Protein AF-A0A9E5K0L1-F1 (afdb_monomer_lite)

Structure (mmCIF, N/CA/C/O backbone):
data_AF-A0A9E5K0L1-F1
#
_entry.id   AF-A0A9E5K0L1-F1
#
loop_
_atom_site.group_PDB
_atom_site.id
_atom_site.type_symbol
_atom_site.label_atom_id
_atom_site.label_alt_id
_atom_site.label_comp_id
_atom_site.label_asym_id
_atom_site.label_entity_id
_atom_site.label_seq_id
_atom_site.pdbx_PDB_ins_code
_atom_site.Cartn_x
_atom_site.Cartn_y
_atom_site.Cartn_z
_atom_site.occupancy
_atom_site.B_iso_or_equiv
_atom_site.auth_seq_id
_atom_site.auth_comp_id
_atom_site.auth_asym_id
_atom_site.auth_atom_id
_atom_site.pdbx_PDB_model_num
ATOM 1 N N . MET A 1 1 ? -24.799 6.603 34.362 1.00 60.50 1 MET A N 1
ATOM 2 C CA . MET A 1 1 ? -24.411 7.828 33.627 1.00 60.50 1 MET A CA 1
ATOM 3 C C . MET A 1 1 ? -22.944 7.804 33.187 1.00 60.50 1 MET A C 1
ATOM 5 O O . MET A 1 1 ? -22.726 7.841 31.993 1.00 60.50 1 MET A O 1
ATOM 9 N N . GLN A 1 2 ? -21.937 7.662 34.067 1.00 61.38 2 GLN A N 1
ATOM 10 C CA . GLN A 1 2 ? -20.516 7.654 33.634 1.00 61.38 2 GLN A CA 1
ATOM 11 C C . GLN A 1 2 ? -20.114 6.487 32.710 1.00 61.38 2 GLN A C 1
ATOM 13 O O . GLN A 1 2 ? -19.344 6.693 31.780 1.00 61.38 2 GLN A O 1
ATOM 18 N N . GLN A 1 3 ? -20.643 5.278 32.937 1.00 69.88 3 GLN A N 1
ATOM 19 C CA . GLN A 1 3 ? -20.345 4.126 32.070 1.00 69.88 3 GLN A CA 1
ATOM 20 C C . GLN A 1 3 ? -20.845 4.323 30.632 1.00 69.88 3 GLN A C 1
ATOM 22 O O . GLN A 1 3 ? -20.216 3.850 29.697 1.00 69.88 3 GLN A O 1
ATOM 27 N N . GLU A 1 4 ? -21.920 5.093 30.469 1.00 82.75 4 GLU A N 1
ATOM 28 C CA . GLU A 1 4 ? -22.554 5.391 29.184 1.00 82.75 4 GLU A CA 1
ATOM 29 C C . GLU A 1 4 ? -21.629 6.254 28.311 1.00 82.75 4 GLU A C 1
ATOM 31 O O . GLU A 1 4 ? -21.322 5.878 27.189 1.00 82.75 4 GLU A O 1
ATOM 36 N N . ILE A 1 5 ? -21.041 7.319 28.876 1.00 88.81 5 ILE A N 1
ATOM 37 C CA . ILE A 1 5 ? -20.108 8.209 28.159 1.00 88.81 5 ILE A CA 1
ATOM 38 C C . ILE A 1 5 ? -18.823 7.482 27.743 1.00 88.81 5 ILE A C 1
ATOM 40 O O . ILE A 1 5 ? -18.319 7.691 26.641 1.00 88.81 5 ILE A O 1
ATOM 44 N N . MET A 1 6 ? -18.280 6.626 28.617 1.00 89.75 6 MET A N 1
ATOM 45 C CA . MET A 1 6 ? -17.084 5.845 28.287 1.00 89.75 6 MET A CA 1
ATOM 46 C C . MET A 1 6 ? -17.370 4.879 27.131 1.00 89.75 6 MET A C 1
ATOM 48 O O . MET A 1 6 ? -16.575 4.781 26.200 1.00 89.75 6 MET A O 1
ATOM 52 N N . GLN A 1 7 ? -18.520 4.205 27.161 1.00 90.00 7 GLN A N 1
ATOM 53 C CA . GLN A 1 7 ? -18.928 3.271 26.116 1.00 90.00 7 GLN A CA 1
ATOM 54 C C . GLN A 1 7 ? -19.181 3.990 24.782 1.00 90.00 7 GLN A C 1
ATOM 56 O O . GLN A 1 7 ? -18.687 3.554 23.746 1.00 90.00 7 GLN A O 1
ATOM 61 N N . GLN A 1 8 ? -19.819 5.160 24.819 1.00 88.25 8 GLN A N 1
ATOM 62 C CA . GLN A 1 8 ? -20.037 6.011 23.648 1.00 88.25 8 GLN A CA 1
ATOM 63 C C . GLN A 1 8 ? -18.724 6.538 23.044 1.00 88.25 8 GLN A C 1
ATOM 65 O O . GLN A 1 8 ? -18.579 6.611 21.823 1.00 88.25 8 GLN A O 1
ATOM 70 N N . GLY A 1 9 ? -17.745 6.879 23.888 1.00 91.00 9 GLY A N 1
ATOM 71 C CA . GLY A 1 9 ? -16.409 7.285 23.449 1.00 91.00 9 GLY A CA 1
ATOM 72 C C . GLY A 1 9 ? -15.649 6.154 22.753 1.00 91.00 9 GLY A C 1
ATOM 73 O O . GLY A 1 9 ? -15.012 6.387 21.726 1.00 91.00 9 GLY A O 1
ATOM 74 N N . VAL A 1 10 ? -15.756 4.927 23.271 1.00 92.56 10 VAL A N 1
ATOM 75 C CA . VAL A 1 10 ? -15.166 3.733 22.644 1.00 92.56 10 VAL A CA 1
ATOM 76 C C . VAL A 1 10 ? -15.832 3.433 21.304 1.00 92.56 10 VAL A C 1
ATOM 78 O O . VAL A 1 10 ? -15.117 3.213 20.328 1.00 92.56 10 VAL A O 1
ATOM 81 N N . ASP A 1 11 ? -17.161 3.493 21.219 1.00 90.81 11 ASP A N 1
ATOM 82 C CA . ASP A 1 11 ? -17.884 3.294 19.957 1.00 90.81 11 ASP A CA 1
ATOM 83 C C . ASP A 1 11 ? -17.482 4.342 18.910 1.00 90.81 11 ASP A C 1
ATOM 85 O O . ASP A 1 11 ? -17.196 3.997 17.761 1.00 90.81 11 ASP A O 1
ATOM 89 N N . LEU A 1 12 ? -17.367 5.614 19.309 1.00 93.62 12 LEU A N 1
ATOM 90 C CA . LEU A 1 12 ? -16.913 6.689 18.426 1.00 93.62 12 LEU A CA 1
ATOM 91 C C . LEU A 1 12 ? -15.468 6.476 17.952 1.00 93.62 12 LEU A C 1
ATOM 93 O O . LEU A 1 12 ? -15.174 6.674 16.772 1.00 93.62 12 LEU A O 1
ATOM 97 N N . MET A 1 13 ? -14.568 6.054 18.846 1.00 94.19 13 MET A N 1
ATOM 98 C CA . MET A 1 13 ? -13.189 5.712 18.488 1.00 94.19 13 MET A CA 1
ATOM 99 C C . MET A 1 13 ? -13.138 4.533 17.520 1.00 94.19 13 MET A C 1
ATOM 101 O O . MET A 1 13 ? -12.408 4.601 16.533 1.00 94.19 13 MET A O 1
ATOM 105 N N . LEU A 1 14 ? -13.916 3.477 17.766 1.00 94.50 14 LEU A N 1
ATOM 106 C CA . LEU A 1 14 ? -13.966 2.300 16.904 1.00 94.50 14 LEU A CA 1
ATOM 107 C C . LEU A 1 14 ? -14.449 2.677 15.497 1.00 94.50 14 LEU A C 1
ATOM 109 O O . LEU A 1 14 ? -13.851 2.264 14.505 1.00 94.50 14 LEU A O 1
ATOM 113 N N . PHE A 1 15 ? -15.483 3.515 15.408 1.00 93.81 15 PHE A N 1
ATOM 114 C CA . PHE A 1 15 ? -16.039 3.969 14.135 1.00 93.81 15 PHE A CA 1
ATOM 115 C C . PHE A 1 15 ? -15.091 4.923 13.394 1.00 93.81 15 PHE A C 1
ATOM 117 O O . PHE A 1 15 ? -14.816 4.750 12.203 1.00 93.81 15 PHE A O 1
ATOM 124 N N . GLY A 1 16 ? -14.554 5.921 14.099 1.00 93.25 16 GLY A N 1
ATOM 125 C CA . GLY A 1 16 ? -13.644 6.916 13.534 1.00 93.25 16 GLY A CA 1
ATOM 126 C C . GLY A 1 16 ? -12.316 6.298 13.101 1.00 93.25 16 GLY A C 1
ATOM 127 O O . GLY A 1 16 ? -11.923 6.408 11.943 1.00 93.25 16 GLY A O 1
ATOM 128 N N . MET A 1 17 ? -11.648 5.579 14.001 1.00 95.38 17 MET A N 1
ATOM 129 C CA . MET A 1 17 ? -10.368 4.932 13.708 1.00 95.38 17 MET A CA 1
ATOM 130 C C . MET A 1 17 ? -10.527 3.759 12.730 1.00 95.38 17 MET A C 1
ATOM 132 O O . MET A 1 17 ? -9.689 3.584 11.846 1.00 95.38 17 MET A O 1
ATOM 136 N N . GLY A 1 18 ? -11.613 2.987 12.835 1.00 94.69 18 GLY A N 1
ATOM 137 C CA . GLY A 1 18 ? -11.899 1.864 11.942 1.00 94.69 18 GLY A CA 1
ATOM 138 C C . GLY A 1 18 ? -12.182 2.303 10.507 1.00 94.69 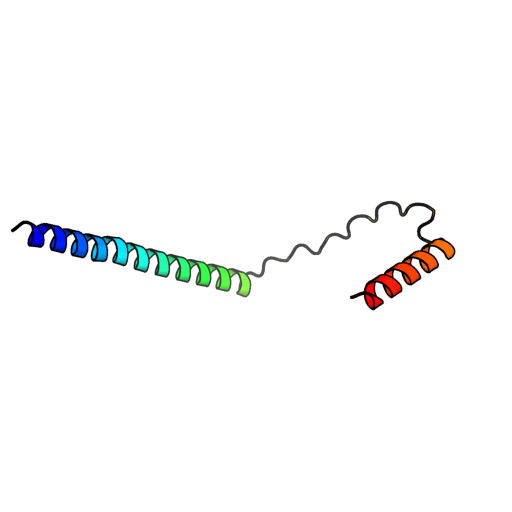18 GLY A C 1
ATOM 139 O O . GLY A 1 18 ? -11.614 1.740 9.573 1.00 94.69 18 GLY A O 1
ATOM 140 N N . SER A 1 19 ? -12.997 3.344 10.311 1.00 95.81 19 SER A N 1
ATOM 141 C CA . SER A 1 19 ? -13.280 3.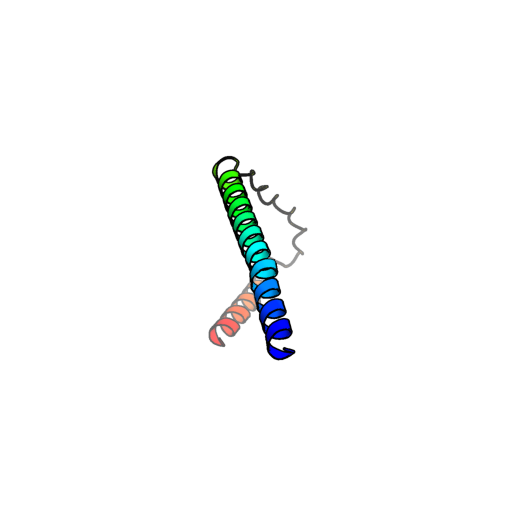869 8.966 1.00 95.81 19 SER A CA 1
ATOM 142 C C . SER A 1 19 ? -12.025 4.414 8.284 1.00 95.81 19 SER A C 1
ATOM 144 O O . SER A 1 19 ? -11.783 4.105 7.117 1.00 95.81 19 SER A O 1
ATOM 146 N N . VAL A 1 20 ? -11.180 5.145 9.018 1.00 96.50 20 VAL A N 1
ATOM 147 C CA . VAL A 1 20 ? -9.891 5.630 8.508 1.00 96.50 20 VAL A CA 1
ATOM 148 C C . VAL A 1 20 ? -8.976 4.460 8.154 1.00 96.50 20 VAL A C 1
ATOM 150 O O . VAL A 1 20 ? -8.393 4.453 7.072 1.00 96.50 20 VAL A O 1
ATOM 153 N N . PHE A 1 21 ? -8.881 3.439 9.008 1.00 97.12 21 PHE A N 1
ATOM 154 C CA . PHE A 1 21 ? -8.074 2.251 8.726 1.00 97.12 21 PHE A CA 1
ATOM 155 C C . PHE A 1 21 ? -8.532 1.523 7.455 1.00 97.12 21 PHE A C 1
ATOM 157 O O . PHE A 1 21 ? -7.706 1.175 6.607 1.00 97.12 21 PHE A O 1
ATOM 164 N N . VAL A 1 22 ? -9.843 1.329 7.284 1.00 97.44 22 VAL A N 1
ATOM 165 C CA . VAL A 1 22 ? -10.414 0.716 6.076 1.00 97.44 22 VAL A CA 1
ATOM 166 C C . VAL A 1 22 ? -10.118 1.576 4.850 1.00 97.44 22 VAL A C 1
ATOM 168 O O . VAL A 1 22 ? -9.653 1.056 3.838 1.00 97.44 22 VAL A O 1
ATOM 171 N N . PHE A 1 23 ? -10.315 2.890 4.946 1.00 97.81 23 PHE A N 1
ATOM 172 C CA . PHE A 1 23 ? -10.042 3.820 3.854 1.00 97.81 23 PHE A CA 1
ATOM 173 C C . PHE A 1 23 ? -8.572 3.781 3.417 1.00 97.81 23 PHE A C 1
ATOM 175 O O . PHE A 1 23 ? -8.280 3.626 2.231 1.00 97.81 23 PHE A O 1
ATOM 182 N N . LEU A 1 24 ? -7.639 3.839 4.370 1.00 97.69 24 LEU A N 1
ATOM 183 C CA . LEU A 1 24 ? -6.208 3.726 4.089 1.00 97.69 24 LEU A CA 1
ATOM 184 C C . LEU A 1 24 ? -5.851 2.360 3.498 1.00 97.69 24 LEU A C 1
ATOM 186 O O . LEU A 1 24 ? -5.076 2.300 2.548 1.00 97.69 24 LEU A O 1
ATOM 190 N N . THR A 1 25 ? -6.443 1.275 4.001 1.00 97.94 25 THR A N 1
ATOM 191 C CA . THR A 1 25 ? -6.242 -0.074 3.448 1.00 97.94 25 THR A CA 1
ATOM 192 C C . THR A 1 25 ? -6.664 -0.132 1.980 1.00 97.94 25 THR A C 1
ATOM 194 O O . THR A 1 25 ? -5.915 -0.632 1.140 1.00 97.94 25 THR A O 1
ATOM 197 N N . VAL A 1 26 ? -7.825 0.437 1.643 1.00 98.19 26 VAL A N 1
ATOM 198 C CA . VAL A 1 26 ? -8.300 0.536 0.255 1.00 98.19 26 VAL A CA 1
ATOM 199 C C . VAL A 1 26 ? -7.340 1.368 -0.596 1.00 98.19 26 VAL A C 1
ATOM 201 O O . VAL A 1 26 ? -7.011 0.952 -1.707 1.00 98.19 26 VAL A O 1
ATOM 204 N N . LEU A 1 27 ? -6.838 2.496 -0.083 1.00 97.94 27 LEU A N 1
ATOM 205 C CA . LEU A 1 27 ? -5.849 3.308 -0.798 1.00 97.94 27 LEU A CA 1
ATOM 206 C C . LEU A 1 27 ? -4.543 2.548 -1.050 1.00 97.94 27 LEU A C 1
ATOM 208 O O . LEU A 1 27 ? -4.017 2.612 -2.157 1.00 97.94 27 LEU A O 1
ATOM 212 N N . VAL A 1 28 ? -4.036 1.802 -0.069 1.00 97.38 28 VAL A N 1
ATOM 213 C CA . VAL A 1 28 ? -2.831 0.975 -0.234 1.00 97.38 28 VAL A CA 1
ATOM 214 C C . VAL A 1 28 ? -3.055 -0.107 -1.290 1.00 97.38 28 VAL A C 1
ATOM 216 O O . VAL A 1 28 ? -2.214 -0.300 -2.162 1.00 97.38 28 VAL A O 1
ATOM 219 N N . ILE A 1 29 ? -4.206 -0.783 -1.280 1.00 98.06 29 ILE A N 1
ATOM 220 C CA . ILE A 1 29 ? -4.533 -1.772 -2.317 1.00 98.06 29 ILE A CA 1
ATOM 221 C C . ILE A 1 29 ? -4.601 -1.101 -3.695 1.00 98.06 29 ILE A C 1
ATOM 223 O O . ILE A 1 29 ? -4.052 -1.626 -4.664 1.00 98.06 29 ILE A O 1
ATOM 227 N N . ALA A 1 30 ? -5.223 0.075 -3.795 1.00 97.56 30 ALA A N 1
ATOM 228 C CA . ALA A 1 30 ? -5.305 0.818 -5.047 1.00 97.56 30 ALA A CA 1
ATOM 229 C C . ALA A 1 30 ? -3.915 1.206 -5.578 1.00 97.56 30 ALA A C 1
ATOM 231 O O . ALA A 1 30 ? -3.643 1.024 -6.766 1.00 97.56 30 ALA A O 1
ATOM 232 N N . THR A 1 31 ? -3.008 1.675 -4.715 1.00 96.31 31 THR A N 1
ATOM 233 C CA . THR A 1 31 ? -1.634 2.004 -5.123 1.00 96.31 31 THR A CA 1
ATOM 234 C C . THR A 1 31 ? -0.829 0.760 -5.491 1.00 96.31 31 THR A C 1
ATOM 236 O O . THR A 1 31 ? -0.057 0.811 -6.448 1.00 96.31 31 THR A O 1
ATOM 239 N N . MET A 1 32 ? -1.043 -0.378 -4.823 1.00 95.69 32 MET A N 1
ATOM 240 C CA . MET A 1 32 ? -0.445 -1.661 -5.215 1.00 95.69 32 MET A CA 1
ATOM 241 C C . MET A 1 32 ? -0.922 -2.114 -6.598 1.00 95.69 32 MET A C 1
ATOM 243 O O . MET A 1 32 ? -0.106 -2.542 -7.416 1.00 95.69 32 MET A O 1
ATOM 247 N N . ILE A 1 33 ? -2.221 -1.982 -6.889 1.00 96.25 33 ILE A N 1
ATOM 248 C CA . ILE A 1 33 ? -2.777 -2.280 -8.215 1.00 96.25 33 ILE A CA 1
ATOM 249 C C . ILE A 1 33 ? -2.146 -1.359 -9.257 1.00 96.25 33 ILE A C 1
ATOM 251 O O . ILE A 1 33 ? -1.644 -1.853 -10.263 1.00 96.25 33 ILE A O 1
ATOM 255 N N . MET A 1 34 ? -2.104 -0.045 -9.011 1.00 93.81 34 MET A N 1
ATOM 256 C CA . MET A 1 34 ? -1.436 0.897 -9.916 1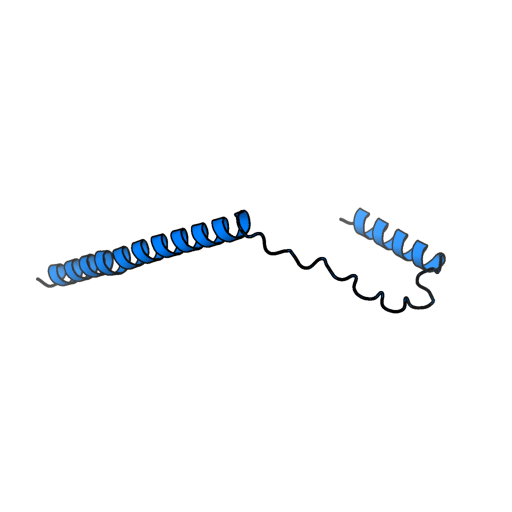.00 93.81 34 MET A CA 1
ATOM 257 C C . MET A 1 34 ? 0.027 0.512 -10.147 1.00 93.81 34 MET A C 1
ATOM 259 O O . MET A 1 34 ? 0.457 0.447 -11.294 1.00 93.81 34 MET A O 1
ATOM 263 N N . SER A 1 35 ? 0.776 0.197 -9.088 1.00 91.06 35 SER A N 1
ATOM 264 C CA . SER A 1 35 ? 2.177 -0.222 -9.189 1.00 91.06 35 SER A CA 1
ATOM 265 C C . SER A 1 35 ? 2.334 -1.483 -10.046 1.00 91.06 35 SER A C 1
ATOM 267 O O . SER A 1 35 ? 3.177 -1.518 -10.942 1.00 91.06 35 SER A O 1
ATOM 269 N N . SER A 1 36 ? 1.471 -2.484 -9.847 1.00 89.06 36 SER A N 1
ATOM 270 C CA . SER A 1 36 ? 1.481 -3.720 -10.636 1.00 89.06 36 SER A CA 1
ATOM 271 C C . SER A 1 36 ? 1.117 -3.482 -12.104 1.00 89.06 36 SER A C 1
ATOM 273 O O . SER A 1 36 ? 1.768 -4.025 -12.999 1.00 89.06 36 SER A O 1
ATOM 275 N N . LEU A 1 37 ? 0.111 -2.643 -12.369 1.00 93.00 37 LEU A N 1
ATOM 276 C CA . LEU A 1 37 ? -0.275 -2.261 -13.726 1.00 93.00 37 LEU A CA 1
ATOM 277 C C . LEU A 1 37 ? 0.871 -1.530 -14.428 1.00 93.00 37 LEU A C 1
ATOM 279 O O . LEU A 1 37 ? 1.202 -1.875 -15.559 1.00 93.00 37 LEU A O 1
ATOM 283 N N . VAL A 1 38 ? 1.516 -0.575 -13.756 1.00 89.69 38 VAL A N 1
ATOM 284 C CA . VAL A 1 38 ? 2.663 0.155 -14.309 1.00 89.69 38 VAL A CA 1
ATOM 285 C C . VAL A 1 38 ? 3.802 -0.804 -14.636 1.00 89.69 38 VAL A C 1
ATOM 287 O O . VAL A 1 38 ? 4.256 -0.811 -15.770 1.00 89.69 38 VAL A O 1
ATOM 290 N N . GLN A 1 39 ? 4.199 -1.688 -13.719 1.00 85.50 39 GLN A N 1
ATOM 291 C CA . GLN A 1 39 ? 5.256 -2.673 -13.992 1.00 85.50 39 GLN A CA 1
ATOM 292 C C . GLN A 1 39 ? 4.920 -3.611 -15.161 1.00 85.50 39 GLN A C 1
ATOM 294 O O . GLN A 1 39 ? 5.814 -4.027 -15.897 1.00 85.50 39 GLN A O 1
ATOM 299 N N . ARG A 1 40 ? 3.639 -3.962 -15.337 1.00 84.94 40 ARG A N 1
ATOM 300 C CA . ARG A 1 40 ? 3.199 -4.899 -16.377 1.00 84.94 40 ARG A CA 1
ATOM 301 C C . ARG A 1 40 ? 3.024 -4.252 -17.751 1.00 84.94 40 ARG A C 1
ATOM 303 O O . ARG A 1 40 ? 3.333 -4.897 -18.749 1.00 84.94 40 ARG A O 1
ATOM 310 N N . PHE A 1 41 ? 2.502 -3.029 -17.813 1.00 85.69 41 PHE A N 1
ATOM 311 C CA . PHE A 1 41 ? 2.209 -2.328 -19.071 1.00 85.69 41 PHE A CA 1
ATOM 312 C C . PHE A 1 41 ? 3.319 -1.364 -19.499 1.00 85.69 41 PHE A C 1
ATOM 314 O O . PHE A 1 41 ? 3.499 -1.136 -20.692 1.00 85.69 41 PHE A O 1
ATOM 321 N N . PHE A 1 42 ? 4.084 -0.847 -18.541 1.00 79.44 42 PHE A N 1
ATOM 322 C CA . PHE A 1 42 ? 5.240 0.022 -18.744 1.00 79.44 42 PHE A CA 1
ATOM 323 C C . PHE A 1 42 ? 6.451 -0.560 -18.006 1.00 79.44 42 PHE A C 1
ATOM 325 O O . PHE A 1 42 ? 6.930 0.045 -17.046 1.00 79.44 42 PHE A O 1
ATOM 332 N N . PRO A 1 43 ? 6.940 -1.750 -18.410 1.00 74.06 43 PRO A N 1
ATOM 333 C CA . PRO A 1 43 ? 8.170 -2.282 -17.852 1.00 74.06 43 PRO A CA 1
ATOM 334 C C . PRO A 1 43 ? 9.284 -1.266 -18.100 1.00 74.06 43 PRO A C 1
ATOM 336 O O . PRO A 1 43 ? 9.683 -1.021 -19.240 1.00 74.06 43 PRO A O 1
ATOM 339 N N . GLU A 1 44 ? 9.751 -0.642 -17.022 1.00 71.62 44 GLU A N 1
ATOM 340 C CA . GLU A 1 44 ? 10.911 0.229 -17.080 1.00 71.62 44 GLU A CA 1
ATOM 341 C C . GLU A 1 44 ? 12.087 -0.635 -17.556 1.00 71.62 44 GLU A C 1
ATOM 343 O O . GLU A 1 44 ? 12.312 -1.714 -16.989 1.00 71.62 44 GLU A O 1
ATOM 348 N N . PRO A 1 45 ? 12.811 -0.239 -18.618 1.00 68.62 45 PRO A N 1
ATOM 349 C CA . PRO A 1 45 ? 13.989 -0.968 -19.046 1.00 68.62 45 PRO A CA 1
ATOM 350 C C . PRO A 1 45 ? 14.961 -0.972 -17.874 1.00 68.62 45 PRO A C 1
ATOM 352 O O . PRO A 1 45 ? 15.531 0.064 -17.535 1.00 68.62 45 PRO A O 1
ATOM 355 N N . VAL A 1 46 ? 15.120 -2.131 -17.230 1.00 68.62 46 VAL A N 1
ATOM 356 C CA . VAL A 1 46 ? 16.143 -2.323 -16.204 1.00 68.62 46 VAL A CA 1
ATOM 357 C C . VAL A 1 46 ? 17.450 -1.875 -16.847 1.00 68.62 46 VAL A C 1
ATOM 359 O O . VAL A 1 46 ? 17.809 -2.443 -17.886 1.00 68.62 46 VAL A O 1
ATOM 362 N N . PRO A 1 47 ? 18.146 -0.856 -16.307 1.00 66.31 47 PRO A N 1
ATOM 363 C CA . PRO A 1 47 ? 19.456 -0.502 -16.809 1.00 66.31 47 PRO A CA 1
ATOM 364 C C . PRO A 1 47 ? 20.284 -1.777 -16.745 1.00 66.31 47 PRO A C 1
ATOM 366 O O . PRO A 1 47 ? 20.511 -2.317 -15.659 1.00 66.31 47 PRO A O 1
ATOM 369 N N . LEU A 1 48 ? 20.647 -2.314 -17.914 1.00 63.69 48 LEU A N 1
ATOM 370 C CA . LEU A 1 48 ? 21.556 -3.446 -17.990 1.00 63.69 48 LEU A CA 1
ATOM 371 C C . LEU A 1 48 ? 22.739 -3.092 -17.090 1.00 63.69 48 LEU A C 1
ATOM 373 O O . LEU A 1 48 ? 23.217 -1.957 -17.201 1.00 63.69 48 LEU A O 1
ATOM 377 N N . PRO A 1 49 ? 23.186 -3.991 -16.191 1.00 65.69 49 PRO A N 1
ATOM 378 C CA . PRO A 1 49 ? 24.369 -3.735 -15.395 1.00 65.69 49 PRO A CA 1
ATOM 379 C C . PRO A 1 49 ? 25.469 -3.340 -16.370 1.00 65.69 49 PRO A C 1
ATOM 381 O O . PRO A 1 49 ? 25.934 -4.171 -17.154 1.00 65.69 49 PRO A O 1
ATOM 384 N N . VAL A 1 50 ? 25.815 -2.051 -16.392 1.00 65.38 50 VAL A N 1
ATOM 385 C CA . VAL A 1 50 ? 26.938 -1.570 -17.185 1.00 65.38 50 VAL A CA 1
ATOM 386 C C . VAL A 1 50 ? 28.097 -2.414 -16.683 1.00 65.38 50 VAL A C 1
ATOM 388 O O . VAL A 1 50 ? 28.288 -2.452 -15.462 1.00 65.38 50 VAL A O 1
ATOM 391 N N . PRO A 1 51 ? 28.807 -3.163 -17.548 1.00 63.69 51 PRO A N 1
ATOM 392 C CA . PRO A 1 51 ? 29.9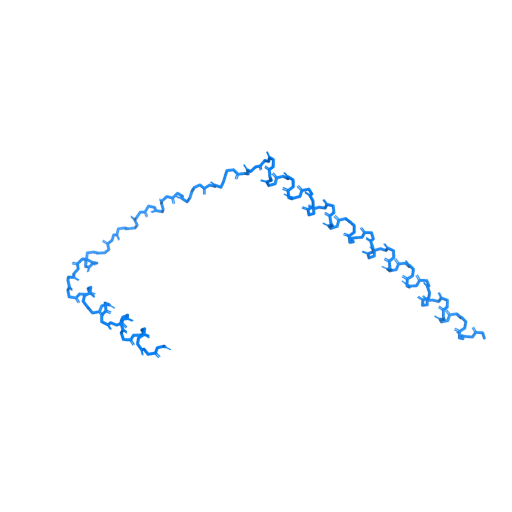45 -3.937 -17.099 1.00 63.69 51 PRO A CA 1
ATOM 393 C C . PRO A 1 51 ? 30.843 -2.963 -16.353 1.00 63.69 51 PRO A C 1
ATOM 395 O O . PRO A 1 51 ? 31.376 -2.034 -16.963 1.00 63.69 51 PRO A O 1
ATOM 398 N N . ALA A 1 52 ? 30.925 -3.108 -15.027 1.00 67.62 52 ALA A N 1
ATOM 399 C CA . ALA A 1 52 ? 31.832 -2.306 -14.235 1.00 67.62 52 ALA A CA 1
ATOM 400 C C . ALA A 1 52 ? 33.186 -2.469 -14.916 1.00 67.62 52 ALA A C 1
ATOM 402 O O . ALA A 1 52 ? 33.617 -3.608 -15.141 1.00 67.62 52 ALA A O 1
ATOM 403 N N . ALA A 1 53 ? 33.779 -1.355 -15.357 1.00 65.75 53 ALA A N 1
ATOM 404 C CA . ALA A 1 53 ? 35.067 -1.380 -16.025 1.00 65.75 53 ALA A CA 1
ATOM 405 C C . ALA A 1 53 ? 35.981 -2.256 -15.170 1.00 65.75 53 ALA A C 1
ATOM 407 O O . ALA A 1 53 ? 36.148 -1.979 -13.980 1.00 65.75 53 ALA A O 1
ATOM 408 N N . LYS A 1 54 ? 36.454 -3.379 -15.735 1.00 64.00 54 LYS A N 1
ATOM 409 C CA . LYS A 1 54 ? 37.299 -4.325 -15.005 1.00 64.00 54 LYS A CA 1
ATOM 410 C C . LYS A 1 54 ? 38.435 -3.511 -14.406 1.00 64.00 54 LYS A C 1
ATOM 412 O O . LYS A 1 54 ? 39.258 -2.978 -15.148 1.00 64.00 54 LYS A O 1
ATOM 417 N N . ALA A 1 55 ? 38.447 -3.396 -13.078 1.00 68.69 55 ALA A N 1
ATOM 418 C CA . ALA A 1 55 ? 39.583 -2.835 -12.376 1.00 68.69 55 ALA A CA 1
ATOM 419 C C . ALA A 1 55 ? 40.835 -3.597 -12.843 1.00 68.69 55 ALA A C 1
ATOM 421 O O . ALA A 1 55 ? 40.731 -4.808 -13.092 1.00 68.69 55 ALA A O 1
ATOM 422 N N . PRO 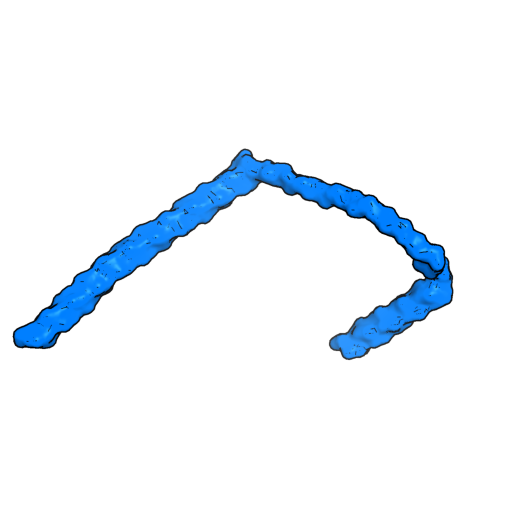A 1 56 ? 41.990 -2.925 -13.005 1.00 65.38 56 PRO A N 1
ATOM 423 C CA . PRO A 1 56 ? 43.221 -3.593 -13.389 1.00 65.38 56 PRO A CA 1
ATOM 424 C C . PRO A 1 56 ? 43.437 -4.776 -12.454 1.00 65.38 56 PRO A C 1
ATOM 426 O O . PRO A 1 56 ? 43.525 -4.618 -11.236 1.00 65.38 56 PRO A O 1
ATOM 429 N N . VAL A 1 57 ? 43.430 -5.975 -13.025 1.00 66.56 57 VAL A N 1
ATOM 430 C CA . VAL A 1 57 ? 43.619 -7.197 -12.257 1.00 66.56 57 VAL A CA 1
ATOM 431 C C . VAL A 1 57 ? 45.062 -7.158 -11.741 1.00 66.56 57 VAL A C 1
ATOM 433 O O . VAL A 1 57 ? 45.968 -7.003 -12.565 1.00 66.56 57 VAL A O 1
ATOM 436 N N . PRO A 1 58 ? 45.314 -7.250 -10.422 1.00 70.50 58 PRO A N 1
ATOM 437 C CA . PRO A 1 58 ? 46.673 -7.223 -9.898 1.00 70.50 58 PRO A CA 1
ATOM 438 C C . PRO A 1 58 ? 47.518 -8.317 -10.559 1.00 70.50 58 PRO A C 1
ATOM 440 O O . PRO A 1 58 ? 47.058 -9.455 -10.717 1.00 70.50 58 PRO A O 1
ATOM 443 N N . ALA A 1 59 ? 48.753 -7.989 -10.944 1.00 65.31 59 ALA A N 1
ATOM 444 C CA . ALA A 1 59 ? 49.706 -8.977 -11.434 1.00 65.31 59 ALA A CA 1
ATOM 445 C C . ALA A 1 59 ? 49.918 -10.037 -10.337 1.00 65.31 59 ALA A C 1
ATOM 447 O O . ALA A 1 59 ? 50.486 -9.745 -9.290 1.00 65.31 59 ALA A O 1
ATOM 448 N N . GLY A 1 60 ? 49.375 -11.240 -10.548 1.00 64.62 60 GLY A N 1
ATOM 449 C CA . GLY A 1 60 ? 49.363 -12.320 -9.553 1.00 64.62 60 GLY A CA 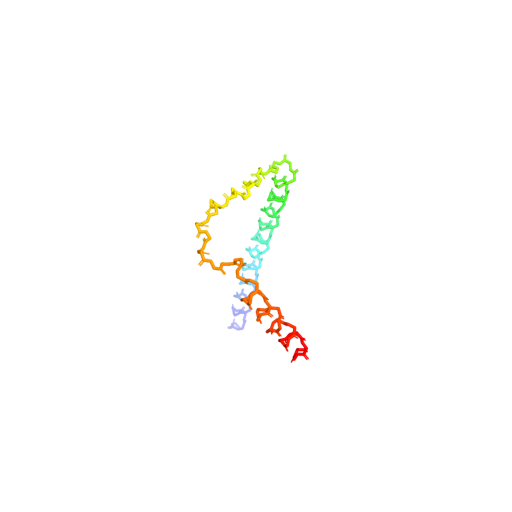1
ATOM 450 C C . GLY A 1 60 ? 48.041 -13.085 -9.445 1.00 64.62 60 GLY A C 1
ATOM 451 O O . GLY A 1 60 ? 48.029 -14.192 -8.917 1.00 64.62 60 GLY A O 1
ATOM 452 N N . VAL A 1 61 ? 46.936 -12.571 -10.000 1.00 64.38 61 VAL A N 1
ATOM 453 C CA . VAL A 1 61 ? 45.639 -13.292 -9.991 1.00 64.38 61 VAL A CA 1
ATOM 454 C C . VAL A 1 61 ? 45.676 -14.600 -10.797 1.00 64.38 61 VAL A C 1
ATOM 456 O O . VAL A 1 61 ? 44.928 -15.527 -10.500 1.00 64.38 61 VAL A O 1
ATOM 459 N N . ASN A 1 62 ? 46.596 -14.711 -11.758 1.00 69.50 62 ASN A N 1
ATOM 460 C CA . ASN A 1 62 ? 46.803 -15.922 -12.555 1.00 69.50 62 ASN A CA 1
ATOM 461 C C . ASN A 1 62 ? 47.946 -16.807 -12.027 1.00 69.50 62 ASN A C 1
ATOM 463 O O . ASN A 1 62 ? 48.380 -17.702 -12.748 1.00 69.50 62 ASN A O 1
ATOM 467 N N . ASP A 1 63 ? 48.465 -16.565 -10.816 1.00 81.12 63 ASP A N 1
ATOM 468 C CA . ASP A 1 63 ? 49.480 -17.440 -10.221 1.00 81.12 63 ASP A CA 1
ATOM 469 C C . ASP A 1 63 ? 48.868 -18.837 -9.958 1.00 81.12 63 ASP A C 1
ATOM 471 O O . ASP A 1 63 ? 47.958 -18.965 -9.126 1.00 81.12 63 ASP A O 1
ATOM 475 N N . PRO A 1 64 ? 49.354 -19.903 -10.631 1.00 82.44 64 PRO A N 1
ATOM 476 C CA . PRO A 1 64 ? 48.834 -21.260 -10.464 1.00 82.44 64 PRO A CA 1
ATOM 477 C C . PRO A 1 64 ? 48.895 -21.743 -9.013 1.00 82.44 64 PRO A C 1
ATOM 479 O O . PRO A 1 64 ? 48.021 -22.490 -8.564 1.00 82.44 64 PRO A O 1
ATOM 482 N N . LYS A 1 65 ? 49.908 -21.297 -8.259 1.00 83.94 65 LYS A N 1
ATOM 483 C CA . LYS A 1 65 ? 50.075 -21.643 -6.846 1.00 83.94 65 LYS A CA 1
ATOM 484 C C . LYS A 1 65 ? 48.977 -21.008 -5.997 1.00 83.94 65 LYS A C 1
ATOM 486 O O . LYS A 1 65 ? 48.417 -21.666 -5.122 1.00 83.94 65 LYS A O 1
ATOM 491 N N . LEU A 1 66 ? 48.643 -19.752 -6.274 1.00 83.88 66 LEU A N 1
ATOM 492 C CA . LEU A 1 66 ? 47.631 -18.999 -5.538 1.00 83.88 66 LEU A CA 1
ATOM 493 C C . LEU A 1 66 ? 46.222 -19.558 -5.804 1.00 83.88 66 LEU A C 1
ATOM 495 O O . LEU A 1 66 ? 45.452 -19.761 -4.864 1.00 83.88 66 LEU A O 1
ATOM 499 N N . LEU A 1 67 ? 45.926 -19.929 -7.054 1.00 86.38 67 LEU A N 1
ATOM 500 C CA . LEU A 1 67 ? 44.679 -20.609 -7.434 1.00 86.38 67 LEU A CA 1
ATOM 501 C C . LEU A 1 67 ? 44.514 -21.971 -6.742 1.00 86.38 67 LEU A C 1
ATOM 503 O O . LEU A 1 67 ? 43.425 -22.286 -6.254 1.00 86.38 67 LEU A O 1
ATOM 507 N N . ALA A 1 68 ? 45.585 -22.766 -6.656 1.00 87.06 68 ALA A N 1
ATOM 508 C CA . ALA A 1 68 ? 45.562 -24.054 -5.963 1.00 87.06 68 ALA A CA 1
ATOM 509 C C . ALA A 1 68 ? 45.270 -23.899 -4.459 1.00 87.06 68 ALA A C 1
ATOM 511 O O . ALA A 1 68 ? 44.476 -24.659 -3.901 1.00 87.06 68 ALA A O 1
ATOM 512 N N . ILE A 1 69 ? 45.860 -22.884 -3.817 1.00 88.31 69 ILE A N 1
ATOM 513 C CA . ILE A 1 69 ? 45.631 -22.583 -2.396 1.00 88.31 69 ILE A CA 1
ATOM 514 C C . ILE A 1 69 ? 44.182 -22.136 -2.158 1.00 88.31 69 ILE A C 1
ATOM 516 O O . ILE A 1 69 ? 43.536 -22.645 -1.241 1.00 88.31 69 ILE A O 1
ATOM 520 N N . ILE A 1 70 ? 43.648 -21.232 -2.990 1.00 87.38 70 ILE A N 1
ATOM 521 C CA . ILE A 1 70 ? 42.253 -20.769 -2.877 1.00 87.38 70 ILE A CA 1
ATOM 522 C C . ILE A 1 70 ? 41.286 -21.946 -3.040 1.00 87.38 70 ILE A C 1
ATOM 524 O O . ILE A 1 70 ? 40.368 -22.096 -2.233 1.00 87.38 70 ILE A O 1
ATOM 528 N N . LYS A 1 71 ? 41.512 -22.815 -4.033 1.00 87.62 71 LYS A N 1
ATOM 529 C CA . LYS A 1 71 ? 40.682 -24.006 -4.257 1.00 87.62 71 LYS A CA 1
ATOM 530 C C . LYS A 1 71 ? 40.676 -24.930 -3.035 1.00 87.62 71 LYS A C 1
ATOM 532 O O . LYS A 1 71 ? 39.607 -25.260 -2.531 1.00 87.62 71 LYS A O 1
ATOM 537 N N . ALA A 1 72 ? 41.853 -25.259 -2.500 1.00 89.81 72 ALA A N 1
ATOM 538 C CA . ALA A 1 72 ? 41.971 -26.095 -1.306 1.00 89.81 72 ALA A CA 1
ATOM 539 C C . ALA A 1 72 ? 41.287 -25.471 -0.073 1.00 89.81 72 ALA A C 1
ATOM 541 O O . ALA A 1 72 ? 40.667 -26.179 0.724 1.00 89.81 72 ALA A O 1
ATOM 542 N N . ALA A 1 73 ? 41.368 -24.147 0.087 1.00 90.75 73 ALA A N 1
ATOM 543 C CA . ALA A 1 73 ? 40.702 -23.434 1.175 1.00 90.75 73 ALA A CA 1
ATOM 544 C C . ALA A 1 73 ? 39.168 -23.481 1.049 1.00 90.75 73 ALA A C 1
ATOM 546 O O . ALA A 1 73 ? 38.481 -23.731 2.043 1.00 90.75 73 ALA A O 1
ATOM 547 N N . VAL A 1 74 ? 38.632 -23.288 -0.161 1.00 91.19 74 VAL A N 1
ATOM 548 C CA . VAL A 1 74 ? 37.186 -23.357 -0.435 1.00 91.19 74 VAL A CA 1
ATOM 549 C C . VAL A 1 74 ? 36.649 -24.769 -0.219 1.00 91.19 74 VAL A C 1
ATOM 551 O O . VAL A 1 74 ? 35.624 -24.927 0.447 1.00 91.19 74 VAL A O 1
ATOM 554 N N . ASP A 1 75 ? 37.352 -25.787 -0.718 1.00 91.62 75 ASP A N 1
ATOM 555 C CA . ASP A 1 75 ? 36.965 -27.191 -0.546 1.00 91.62 75 ASP A CA 1
ATOM 556 C C . ASP A 1 75 ? 36.936 -27.569 0.943 1.00 91.62 75 ASP A C 1
ATOM 558 O O . ASP A 1 75 ? 35.968 -28.162 1.423 1.00 91.62 75 ASP A O 1
ATOM 562 N N . LYS A 1 76 ? 37.937 -27.127 1.716 1.00 89.38 76 LYS A N 1
ATOM 563 C CA . LYS A 1 76 ? 37.988 -27.336 3.170 1.00 89.38 76 LYS A CA 1
ATOM 564 C C . LYS A 1 76 ? 36.878 -26.594 3.920 1.00 89.38 76 LYS A C 1
ATOM 566 O O . LYS A 1 76 ? 36.336 -27.136 4.878 1.00 89.38 76 LYS A O 1
ATOM 571 N N . HIS A 1 77 ? 36.528 -25.375 3.511 1.00 89.12 77 HIS A N 1
ATOM 572 C CA . HIS A 1 77 ? 35.423 -24.624 4.117 1.00 89.12 77 HIS A CA 1
ATOM 573 C C . HIS A 1 77 ? 34.065 -25.276 3.825 1.00 89.12 77 HIS A C 1
ATOM 575 O O . HIS A 1 77 ? 33.227 -25.376 4.718 1.00 89.12 77 HIS A O 1
ATOM 581 N N . ARG A 1 78 ? 33.857 -25.757 2.593 1.00 83.00 78 ARG A N 1
ATOM 582 C CA . ARG A 1 78 ? 32.639 -26.476 2.193 1.00 83.00 78 ARG A CA 1
ATOM 583 C C . ARG A 1 78 ? 32.493 -27.824 2.889 1.00 83.00 78 ARG A C 1
ATOM 585 O O . ARG A 1 78 ? 31.385 -28.158 3.266 1.00 83.00 78 ARG A O 1
ATOM 592 N N . ALA A 1 79 ? 33.585 -28.558 3.092 1.00 81.19 79 ALA A N 1
ATOM 593 C CA . ALA A 1 79 ? 33.568 -29.818 3.836 1.00 81.19 79 ALA A CA 1
ATOM 594 C C . ALA A 1 79 ? 33.337 -29.635 5.349 1.00 81.19 79 ALA A C 1
ATOM 596 O O . ALA A 1 79 ? 33.013 -30.596 6.040 1.00 81.19 79 ALA A O 1
ATOM 597 N N . LYS A 1 80 ? 33.544 -28.420 5.877 1.00 75.81 80 LYS A N 1
ATOM 598 C CA . LYS A 1 80 ? 33.354 -28.089 7.298 1.00 75.81 80 LYS A CA 1
ATOM 599 C C . LYS A 1 80 ? 31.958 -27.524 7.612 1.00 75.81 80 LYS A C 1
ATOM 601 O O . LYS A 1 80 ? 31.693 -27.223 8.774 1.00 75.81 80 LYS A O 1
ATOM 606 N N . LYS A 1 81 ? 31.102 -27.335 6.605 1.00 54.22 81 LYS A N 1
ATOM 607 C CA . LYS A 1 81 ? 29.704 -26.917 6.759 1.00 54.22 81 LYS A CA 1
ATOM 608 C C . LYS A 1 81 ? 28.792 -28.098 6.467 1.00 54.22 81 LYS A C 1
ATOM 610 O O . LYS A 1 81 ? 27.801 -28.234 7.211 1.00 54.22 81 LYS A O 1
#

Organism: NCBI:txid1470433

Sequence (81 aa):
MQQEIMQQGVDLMLFGMGSVFVFLTVLVIATMIMSSLVQRFFPEPVPLPVPAAKAPVPAGVNDPKLLAIIKAAVDKHRAKK

Foldseek 3Di:
DVVVVVVVVVVCCCVVVVVVVVVVVVVVVVVVVVVVCCCVVPVDPDPDPPPPPPDPDPPCPPPPVVVVVVVVVVVVVVVVD

Radius of gyration: 30.88 Å; chains: 1; bounding box: 74×38×53 Å

InterPro domains:
  IPR005899 Sodium ion-translocating decarboxylase [PF04277] (7-78)
  IPR005899 Sodium ion-translocating decarboxylase [TIGR01195] (5-80)
  IPR023424 Oxaloacetate decarboxylase, gamma chain [MF_00404] (1-81)

Secondary structure (DSSP, 8-state):
-HHHHHHHHHHHHHHHHHHHHHHHHHHHHHHHHHHHHHHHHS------------PPPPTTTT-HHHHHHHHHHHHHHHHT-

pLDDT: mean 83.45, std 12.37, range [54.22, 98.19]